Protein AF-A0A3D8Q4V3-F1 (afdb_monomer_lite)

Organism: NCBI:txid1849047

Radius of gyration: 27.04 Å; chains: 1; bounding box: 77×32×71 Å

Sequence (132 aa):
MSITRRSSTAEVRKALVLKTGSPKWEESRWWNEFRALRRKLLSKENISPRPSETEKAALEEIFKAWVDGSDEWWAQGSWTAEPGLIDWHITQYLRGRKSVATTCVQNGESPPADKSQSPESPRPTYYDPIRE

Structure (mmCIF, N/CA/C/O backbone):
data_AF-A0A3D8Q4V3-F1
#
_entry.id   AF-A0A3D8Q4V3-F1
#
loop_
_atom_site.group_PDB
_atom_site.id
_atom_site.type_symbol
_atom_site.label_atom_id
_atom_site.label_alt_id
_atom_site.label_comp_id
_atom_site.label_asym_id
_atom_site.label_entity_id
_atom_site.label_seq_id
_atom_site.pdbx_PDB_ins_code
_atom_site.Cartn_x
_atom_site.Cartn_y
_atom_site.Cartn_z
_atom_site.occupancy
_atom_site.B_iso_or_equiv
_atom_site.auth_seq_id
_atom_site.auth_comp_id
_atom_site.auth_asym_id
_atom_site.auth_atom_id
_atom_site.pdbx_PDB_model_num
ATOM 1 N N . MET A 1 1 ? -5.940 15.879 6.205 1.00 65.00 1 MET A N 1
ATOM 2 C CA . MET A 1 1 ? -4.522 15.489 6.363 1.00 65.00 1 MET A CA 1
ATOM 3 C C . MET A 1 1 ? -4.037 15.016 5.013 1.00 65.00 1 MET A C 1
ATOM 5 O O . MET A 1 1 ? -4.742 14.216 4.421 1.00 65.00 1 MET A O 1
ATOM 9 N N . SER A 1 2 ? -2.904 15.523 4.533 1.00 81.75 2 SER A N 1
ATOM 10 C CA . SER A 1 2 ? -2.323 15.090 3.258 1.00 81.75 2 SER A CA 1
ATOM 11 C C . SER A 1 2 ? -1.141 14.173 3.544 1.00 81.75 2 SER A C 1
ATOM 13 O O . SER A 1 2 ? -0.192 14.595 4.210 1.00 81.75 2 SER A O 1
ATOM 15 N N . ILE A 1 3 ? -1.195 12.926 3.078 1.00 91.75 3 ILE A N 1
ATOM 16 C CA . ILE A 1 3 ? -0.075 11.992 3.228 1.00 91.75 3 ILE A CA 1
ATOM 17 C C . ILE A 1 3 ? 0.988 12.262 2.162 1.00 91.75 3 ILE A C 1
ATOM 19 O O . ILE A 1 3 ? 0.690 12.458 0.987 1.00 91.75 3 ILE A O 1
ATOM 23 N N . THR A 1 4 ? 2.253 12.261 2.580 1.00 90.00 4 THR A N 1
ATOM 24 C CA . THR A 1 4 ? 3.411 12.432 1.693 1.00 90.00 4 THR A CA 1
ATOM 25 C C . THR A 1 4 ? 4.404 11.294 1.893 1.00 90.00 4 THR A C 1
ATOM 27 O O . THR A 1 4 ? 4.392 10.622 2.921 1.00 90.00 4 THR A O 1
ATOM 30 N N . ARG A 1 5 ? 5.371 11.131 0.980 1.00 86.44 5 ARG A N 1
ATOM 31 C CA . ARG A 1 5 ? 6.462 10.131 1.085 1.00 86.44 5 ARG A CA 1
ATOM 32 C C . ARG A 1 5 ? 7.291 10.199 2.377 1.00 86.44 5 ARG A C 1
ATOM 34 O O . ARG A 1 5 ? 8.053 9.270 2.662 1.00 86.44 5 ARG A O 1
ATOM 41 N N . ARG A 1 6 ? 7.233 11.319 3.106 1.00 87.94 6 ARG A N 1
ATOM 42 C CA . ARG A 1 6 ? 7.970 11.541 4.361 1.00 87.94 6 ARG A CA 1
ATOM 43 C C . ARG A 1 6 ? 7.112 11.345 5.608 1.00 87.94 6 ARG A C 1
ATOM 45 O O . ARG A 1 6 ? 7.681 11.326 6.693 1.00 87.94 6 ARG A O 1
ATOM 52 N N . SER A 1 7 ? 5.801 11.165 5.456 1.00 91.94 7 SER A N 1
ATOM 53 C CA . SER A 1 7 ? 4.908 10.897 6.579 1.00 91.94 7 SER A CA 1
ATOM 54 C C . SER A 1 7 ? 5.375 9.671 7.362 1.00 91.94 7 SER A C 1
ATOM 56 O O . SER A 1 7 ? 5.867 8.683 6.803 1.00 91.94 7 SER A O 1
ATOM 58 N N . SER A 1 8 ? 5.241 9.745 8.675 1.00 92.88 8 SER A N 1
ATOM 59 C CA . SER A 1 8 ? 5.522 8.647 9.585 1.00 92.88 8 SER A CA 1
ATOM 60 C C . SER A 1 8 ? 4.475 7.541 9.450 1.00 92.88 8 SER A C 1
ATOM 62 O O . SER A 1 8 ? 3.335 7.759 9.037 1.00 92.88 8 SER A O 1
ATOM 64 N N . THR A 1 9 ? 4.844 6.334 9.874 1.00 92.31 9 THR A N 1
ATOM 65 C CA . THR A 1 9 ? 3.902 5.212 9.970 1.00 92.31 9 THR A CA 1
ATOM 66 C C . THR A 1 9 ? 2.697 5.555 10.853 1.00 92.31 9 THR A C 1
ATOM 68 O O . THR A 1 9 ? 1.586 5.147 10.544 1.00 92.31 9 THR A O 1
ATOM 71 N N . ALA A 1 10 ? 2.893 6.317 11.934 1.00 92.62 10 ALA A N 1
ATOM 72 C CA . ALA A 1 10 ? 1.807 6.707 12.831 1.00 92.62 10 ALA A CA 1
ATOM 73 C C . ALA A 1 10 ? 0.803 7.652 12.150 1.00 92.62 10 ALA A C 1
ATOM 75 O O . ALA A 1 10 ? -0.402 7.454 12.281 1.00 92.62 10 ALA A O 1
ATOM 76 N N . GLU A 1 11 ? 1.283 8.636 11.384 1.00 94.00 11 GLU A N 1
ATOM 77 C CA . GLU A 1 11 ? 0.418 9.550 10.623 1.00 94.00 11 GLU A CA 1
ATOM 78 C C . GLU A 1 11 ? -0.391 8.813 9.556 1.00 94.00 11 GLU A C 1
ATOM 80 O O . GLU A 1 11 ? -1.586 9.058 9.414 1.00 94.00 11 GLU A O 1
ATOM 85 N N . VAL A 1 12 ? 0.232 7.866 8.850 1.00 93.31 12 VAL A N 1
ATOM 86 C CA . VAL A 1 12 ? -0.455 7.056 7.834 1.00 93.31 12 VAL A CA 1
ATOM 87 C C . VAL A 1 12 ? -1.531 6.177 8.457 1.00 93.31 12 VAL A C 1
ATOM 89 O O . VAL A 1 12 ? -2.641 6.115 7.938 1.00 93.31 12 VAL A O 1
ATOM 92 N N . ARG A 1 13 ? -1.248 5.545 9.601 1.00 93.06 13 ARG A N 1
ATOM 93 C CA . ARG A 1 13 ? -2.243 4.728 10.313 1.00 93.06 13 ARG A CA 1
ATOM 94 C C . ARG A 1 13 ? -3.437 5.569 10.754 1.00 93.06 13 ARG A C 1
ATOM 96 O O . ARG A 1 13 ? -4.564 5.173 10.487 1.00 93.06 13 ARG A O 1
ATOM 103 N N . LYS A 1 14 ? -3.205 6.762 11.314 1.00 92.75 14 LYS A N 1
ATOM 104 C CA . LYS A 1 14 ? -4.283 7.704 11.662 1.00 92.75 14 LYS A CA 1
ATOM 105 C C . LYS A 1 14 ? -5.096 8.135 10.442 1.00 92.75 14 LYS A C 1
ATOM 107 O O . LYS A 1 14 ? -6.320 8.170 10.510 1.00 92.75 14 LYS A O 1
ATOM 112 N N . ALA A 1 15 ? -4.441 8.431 9.319 1.00 91.62 15 ALA A N 1
ATOM 113 C CA . ALA A 1 15 ? -5.139 8.772 8.082 1.00 91.62 15 ALA A CA 1
ATOM 114 C C . ALA A 1 15 ? -6.007 7.610 7.575 1.00 91.62 15 ALA A C 1
ATOM 116 O O . ALA A 1 15 ? -7.151 7.833 7.187 1.00 91.62 15 ALA A O 1
ATOM 117 N N . LEU A 1 16 ? -5.514 6.372 7.648 1.00 90.94 16 LEU A N 1
ATOM 118 C CA . LEU A 1 16 ? -6.282 5.182 7.282 1.00 90.94 16 LEU A CA 1
ATOM 119 C C . LEU A 1 16 ? -7.482 4.954 8.213 1.00 90.94 16 LEU A C 1
ATOM 121 O O . LEU A 1 16 ? -8.567 4.655 7.717 1.00 90.94 16 LEU A O 1
ATOM 125 N N . VAL A 1 17 ? -7.347 5.165 9.529 1.00 91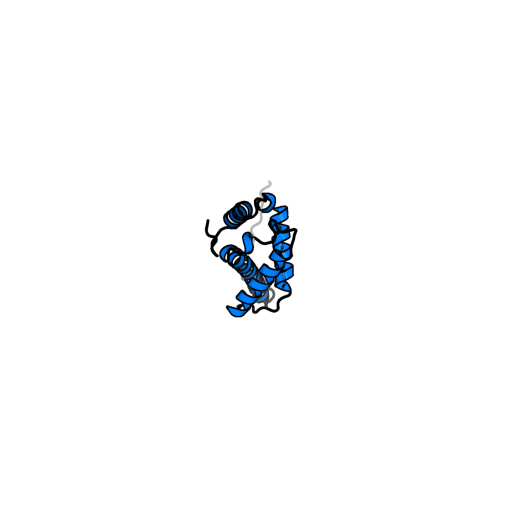.50 17 VAL A N 1
ATOM 126 C CA . VAL A 1 17 ? -8.499 5.139 10.455 1.00 91.50 17 VAL A CA 1
ATOM 127 C C . VAL A 1 17 ? -9.529 6.196 10.061 1.00 91.50 17 VAL A C 1
ATOM 129 O O . VAL A 1 17 ? -10.704 5.874 9.925 1.00 91.50 17 VAL A O 1
ATOM 132 N N . LEU A 1 18 ? -9.099 7.437 9.817 1.00 89.94 18 LEU A N 1
ATOM 133 C CA . LEU A 1 18 ? -10.000 8.530 9.432 1.00 89.94 18 LEU A CA 1
ATOM 134 C C . LEU A 1 18 ? -10.744 8.252 8.120 1.00 89.94 18 LEU A C 1
ATOM 136 O O . LEU A 1 18 ? -11.895 8.654 7.976 1.00 89.94 18 LEU A O 1
ATOM 140 N N . LYS A 1 19 ? -10.096 7.586 7.160 1.00 88.06 19 LYS A N 1
ATOM 141 C CA . LYS A 1 19 ? -10.687 7.281 5.849 1.00 88.06 19 LYS A CA 1
ATOM 142 C C . LYS A 1 19 ? -11.612 6.076 5.872 1.00 88.06 19 LYS A C 1
ATOM 144 O O . LYS A 1 19 ? -12.636 6.082 5.202 1.00 88.06 19 LYS A O 1
ATOM 149 N N . THR A 1 20 ? -11.236 5.044 6.614 1.00 88.00 20 THR A N 1
ATOM 150 C CA . THR A 1 20 ? -11.942 3.757 6.594 1.00 88.00 20 THR A CA 1
ATOM 151 C C . THR A 1 20 ? -12.909 3.588 7.762 1.00 88.00 20 THR A C 1
ATOM 153 O O . THR A 1 20 ? -13.686 2.639 7.773 1.00 88.00 20 THR A O 1
ATOM 156 N N . GLY A 1 21 ? -12.834 4.460 8.772 1.00 88.00 21 GLY A N 1
ATOM 157 C CA . GLY A 1 21 ? -13.558 4.326 10.037 1.00 88.00 21 GLY A CA 1
ATOM 158 C C . GLY A 1 21 ? -13.100 3.139 10.892 1.00 88.00 21 GLY A C 1
ATOM 159 O O . GLY A 1 21 ? -13.694 2.876 11.935 1.00 88.00 21 GLY A O 1
ATOM 160 N N . SER A 1 22 ? -12.067 2.402 10.469 1.00 88.50 22 SER A N 1
ATOM 161 C CA . SER A 1 22 ? -11.656 1.157 11.113 1.00 88.50 22 SER A CA 1
ATOM 162 C C . SER A 1 22 ? -10.464 1.379 12.047 1.00 88.50 22 SER A C 1
ATOM 164 O O . SER A 1 22 ? -9.364 1.662 11.561 1.00 88.50 22 SER A O 1
ATOM 166 N N . PRO A 1 23 ? -10.618 1.187 13.373 1.00 89.44 23 PRO A N 1
ATOM 167 C CA . PRO A 1 23 ? -9.512 1.310 14.327 1.00 89.44 23 PRO A CA 1
ATOM 168 C C . PRO A 1 23 ? -8.470 0.196 14.162 1.00 89.44 23 PRO A C 1
ATOM 170 O O . PRO A 1 23 ? -7.350 0.316 14.653 1.00 89.44 23 PRO A O 1
ATOM 173 N N . LYS A 1 24 ? -8.788 -0.864 13.405 1.00 89.81 24 LYS A N 1
ATOM 174 C CA . LYS A 1 24 ? -7.875 -1.981 13.138 1.00 89.81 24 LYS A CA 1
ATOM 175 C C . LYS A 1 24 ? -6.572 -1.533 12.471 1.00 89.81 24 LYS A C 1
ATOM 177 O O . LYS A 1 24 ? -5.542 -2.175 12.656 1.00 89.81 24 LYS A O 1
ATOM 182 N N . TRP A 1 25 ? -6.564 -0.395 11.772 1.00 89.94 25 TRP A N 1
ATOM 183 C CA . TRP A 1 25 ? -5.330 0.194 11.245 1.00 89.94 25 TRP A CA 1
ATOM 184 C C . TRP A 1 25 ? -4.324 0.599 12.335 1.00 89.94 25 TRP A C 1
ATOM 186 O O . TRP A 1 25 ? -3.118 0.569 12.078 1.00 89.94 25 TRP A O 1
ATOM 196 N N . GLU A 1 26 ? -4.770 0.923 13.551 1.00 90.62 26 GLU A N 1
ATOM 197 C CA . GLU A 1 26 ? -3.918 1.257 14.706 1.00 90.62 26 GLU A CA 1
ATOM 198 C C . GLU A 1 26 ? -3.436 0.030 15.487 1.00 90.62 26 GLU A C 1
ATOM 200 O O . GLU A 1 26 ? -2.432 0.095 16.207 1.00 90.62 26 GLU A O 1
ATOM 205 N N . GLU A 1 27 ? -4.027 -1.137 15.251 1.00 91.81 27 GLU A N 1
ATOM 206 C CA . GLU A 1 27 ? -3.579 -2.390 15.847 1.00 91.81 27 GLU A CA 1
ATOM 207 C C . GLU A 1 27 ? -2.351 -2.944 15.113 1.00 91.81 27 GLU A C 1
ATOM 209 O O . GLU A 1 27 ? -2.334 -3.124 13.891 1.00 91.81 27 GLU A O 1
ATOM 214 N N . SER A 1 28 ? -1.275 -3.209 15.859 1.00 92.69 28 SER A N 1
ATOM 215 C CA . SER A 1 28 ? -0.004 -3.665 15.276 1.00 92.69 28 SER A CA 1
ATOM 216 C C . SER A 1 28 ? -0.132 -4.997 14.538 1.00 92.69 28 SER A C 1
ATOM 218 O O . SER A 1 28 ? 0.553 -5.199 13.540 1.00 92.69 28 SER A O 1
ATOM 220 N N . ARG A 1 29 ? -1.019 -5.891 14.997 1.00 93.12 29 ARG A N 1
ATOM 221 C CA . ARG A 1 29 ? -1.289 -7.188 14.359 1.00 93.12 29 ARG A CA 1
ATOM 222 C C . ARG A 1 29 ? -1.720 -7.001 12.905 1.00 93.12 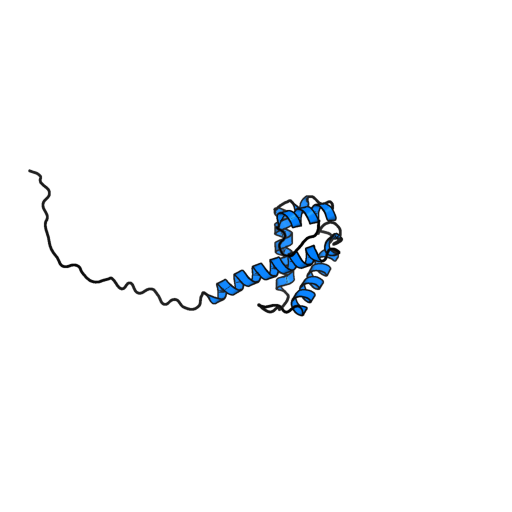29 ARG A C 1
ATOM 224 O O . ARG A 1 29 ? -1.022 -7.446 11.999 1.00 93.12 29 ARG A O 1
ATOM 231 N N . TRP A 1 30 ? -2.819 -6.282 12.706 1.00 91.31 30 TRP A N 1
ATOM 232 C CA . TRP A 1 30 ? -3.405 -6.013 11.398 1.00 91.31 30 TRP A CA 1
ATOM 233 C C . TRP A 1 30 ? -2.468 -5.224 10.489 1.00 91.31 30 TRP A C 1
ATOM 235 O O . TRP A 1 30 ? -2.313 -5.542 9.312 1.00 91.31 30 TRP A O 1
ATOM 245 N N . TRP A 1 31 ? -1.764 -4.240 11.048 1.00 92.31 31 TRP A N 1
ATOM 246 C CA . TRP A 1 31 ? -0.761 -3.486 10.303 1.00 92.31 31 TRP A CA 1
ATOM 247 C C . TRP A 1 31 ? 0.393 -4.363 9.799 1.00 92.31 31 TRP A C 1
ATOM 249 O O . TRP A 1 31 ? 0.851 -4.219 8.661 1.00 92.31 31 TRP A O 1
ATOM 259 N N . ASN A 1 32 ? 0.883 -5.277 10.638 1.00 92.94 32 ASN A N 1
ATOM 260 C CA . ASN A 1 32 ? 1.962 -6.187 10.270 1.00 92.94 32 ASN A CA 1
ATOM 261 C C . ASN A 1 32 ? 1.506 -7.208 9.225 1.00 92.94 32 ASN A C 1
ATOM 263 O O . ASN A 1 32 ? 2.245 -7.464 8.274 1.00 92.94 32 ASN A O 1
ATOM 267 N N . GLU A 1 33 ? 0.292 -7.734 9.368 1.00 93.44 33 GLU A N 1
ATOM 268 C CA . GLU A 1 33 ? -0.325 -8.654 8.413 1.00 93.44 33 GLU A CA 1
ATOM 269 C C . GLU A 1 33 ? -0.492 -8.003 7.036 1.00 93.44 33 GLU A C 1
ATOM 271 O O . GLU A 1 33 ? 0.026 -8.512 6.039 1.00 93.44 33 GLU A O 1
ATOM 276 N N . PHE A 1 34 ? -1.063 -6.797 6.999 1.00 92.56 34 PHE A N 1
ATOM 277 C CA . PHE A 1 34 ? -1.161 -5.988 5.788 1.00 92.56 34 PHE A CA 1
ATOM 278 C C . PHE A 1 34 ? 0.208 -5.771 5.128 1.00 92.56 34 PHE A C 1
ATOM 280 O O . PHE A 1 34 ? 0.387 -5.984 3.925 1.00 92.56 34 PHE A O 1
ATOM 287 N N . ARG A 1 35 ? 1.225 -5.381 5.911 1.00 92.31 35 ARG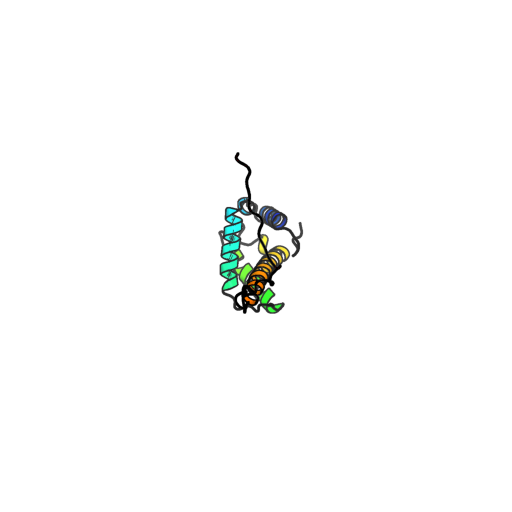 A N 1
ATOM 288 C CA . ARG A 1 35 ? 2.588 -5.168 5.395 1.00 92.31 35 ARG A CA 1
ATOM 289 C C . ARG A 1 35 ? 3.216 -6.444 4.845 1.00 92.31 35 ARG A C 1
ATOM 291 O O . ARG A 1 35 ? 3.955 -6.356 3.859 1.00 92.31 35 ARG A O 1
ATOM 298 N N . ALA A 1 36 ? 2.972 -7.587 5.482 1.00 91.94 36 ALA A N 1
ATOM 299 C CA . ALA A 1 36 ? 3.477 -8.882 5.043 1.00 91.94 36 ALA A CA 1
ATOM 300 C C . AL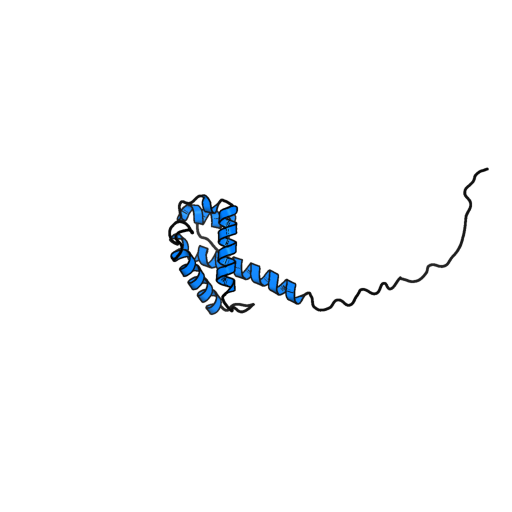A A 1 36 ? 2.833 -9.298 3.715 1.00 91.94 36 ALA A C 1
ATOM 302 O O . ALA A 1 36 ? 3.548 -9.642 2.771 1.00 91.94 36 ALA A O 1
ATOM 303 N N . LEU A 1 37 ? 1.509 -9.175 3.606 1.00 92.50 37 LEU A N 1
ATOM 304 C CA . LEU A 1 37 ? 0.769 -9.510 2.390 1.00 92.50 37 LEU A CA 1
ATOM 305 C C . LEU A 1 37 ? 1.109 -8.569 1.235 1.00 92.50 37 LEU A C 1
ATOM 307 O O . LEU A 1 37 ? 1.432 -9.045 0.148 1.00 92.50 37 LEU A O 1
ATOM 311 N N . ARG A 1 38 ? 1.210 -7.260 1.490 1.00 93.12 38 ARG A N 1
ATOM 312 C CA . ARG A 1 38 ? 1.729 -6.295 0.509 1.00 93.12 38 ARG A CA 1
ATOM 313 C C . ARG A 1 38 ? 3.120 -6.684 0.012 1.00 93.12 38 ARG A C 1
ATOM 315 O O . ARG A 1 38 ? 3.394 -6.612 -1.181 1.00 93.12 38 ARG A O 1
ATOM 322 N N . ARG A 1 39 ? 4.031 -7.069 0.915 1.00 91.69 39 ARG A N 1
ATOM 323 C CA . ARG A 1 39 ? 5.386 -7.486 0.520 1.00 91.69 39 ARG A CA 1
ATOM 324 C C . ARG A 1 39 ? 5.334 -8.723 -0.377 1.00 91.69 39 ARG A C 1
ATOM 326 O O . ARG A 1 39 ? 6.042 -8.734 -1.375 1.00 91.69 39 ARG A O 1
ATOM 333 N N . LYS A 1 40 ? 4.506 -9.714 -0.028 1.00 92.38 40 LYS A N 1
ATOM 334 C CA . LYS A 1 40 ? 4.311 -10.956 -0.792 1.00 92.38 40 LYS A CA 1
ATOM 335 C C . LYS A 1 40 ? 3.679 -10.710 -2.164 1.00 92.38 40 LYS A C 1
ATOM 337 O O . LYS A 1 40 ? 4.030 -11.400 -3.114 1.00 92.38 40 LYS A O 1
ATOM 342 N N . LEU A 1 41 ? 2.753 -9.756 -2.264 1.00 92.88 41 LEU A N 1
ATOM 343 C CA . LEU A 1 41 ? 2.170 -9.320 -3.531 1.00 92.88 41 LEU A CA 1
ATOM 344 C C . LEU A 1 41 ? 3.261 -8.728 -4.427 1.00 92.88 41 LEU A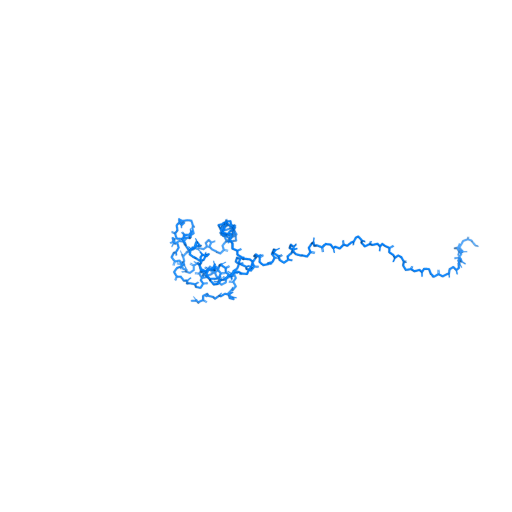 C 1
ATOM 346 O O . LEU A 1 41 ? 3.561 -9.278 -5.479 1.00 92.88 41 LEU A O 1
ATOM 350 N N . LEU A 1 42 ? 3.899 -7.652 -3.963 1.00 91.88 42 LEU A N 1
ATOM 351 C CA . LEU A 1 42 ? 4.828 -6.871 -4.779 1.00 91.88 42 LEU A CA 1
ATOM 352 C C . LEU A 1 42 ? 6.141 -7.609 -5.075 1.00 91.88 42 LEU A C 1
ATOM 354 O O . LEU A 1 42 ? 6.827 -7.265 -6.026 1.00 91.88 42 LEU A O 1
ATOM 358 N N . SER A 1 43 ? 6.517 -8.623 -4.285 1.00 90.00 43 SER A N 1
ATOM 359 C CA . SER A 1 43 ? 7.698 -9.452 -4.571 1.00 90.00 43 SER A CA 1
ATOM 360 C C . SER A 1 43 ? 7.535 -10.378 -5.773 1.00 90.00 43 SER A C 1
ATOM 362 O O . SER A 1 43 ? 8.532 -10.943 -6.211 1.00 90.00 43 SER A O 1
ATOM 364 N N . LYS A 1 44 ? 6.306 -10.590 -6.259 1.00 90.44 44 LYS A N 1
ATOM 365 C CA . LYS A 1 44 ? 6.064 -11.378 -7.475 1.00 90.44 44 LYS A CA 1
ATOM 366 C C . LYS A 1 44 ? 6.468 -10.619 -8.737 1.00 90.44 44 LYS A C 1
ATOM 368 O O . LYS A 1 44 ? 6.769 -11.247 -9.744 1.00 90.44 44 LYS A O 1
ATOM 373 N N . GLU A 1 45 ? 6.503 -9.293 -8.656 1.00 89.56 45 GLU A N 1
ATOM 374 C CA . GLU A 1 45 ? 6.861 -8.436 -9.774 1.00 89.56 45 GLU A CA 1
ATOM 375 C C . GLU A 1 45 ? 8.375 -8.409 -9.979 1.00 89.56 45 GLU A C 1
ATOM 377 O O . GLU A 1 45 ? 9.155 -8.190 -9.044 1.00 89.56 45 GLU A O 1
ATOM 382 N N . ASN A 1 46 ? 8.799 -8.604 -11.227 1.00 84.19 46 ASN A N 1
ATOM 383 C CA . ASN A 1 46 ? 10.205 -8.531 -11.597 1.00 84.19 46 ASN A CA 1
ATOM 384 C C . ASN A 1 46 ? 10.602 -7.070 -11.852 1.00 84.19 46 ASN A C 1
ATOM 386 O O . ASN A 1 46 ? 10.570 -6.588 -12.979 1.00 84.19 46 ASN A O 1
ATOM 390 N N . ILE A 1 47 ? 10.931 -6.361 -10.773 1.00 85.94 47 ILE A N 1
ATOM 391 C CA . ILE A 1 47 ? 11.269 -4.931 -10.789 1.00 85.94 47 ILE A CA 1
ATOM 392 C C . ILE A 1 47 ? 12.751 -4.685 -10.506 1.00 85.94 47 ILE A C 1
ATOM 394 O O . ILE A 1 47 ? 13.332 -5.265 -9.574 1.00 85.94 47 ILE A O 1
ATOM 398 N N . SER A 1 48 ? 13.336 -3.737 -11.239 1.00 82.50 48 SER A N 1
ATOM 399 C CA . SER A 1 48 ? 14.730 -3.311 -11.096 1.00 82.50 48 SER A CA 1
ATOM 400 C C . SER A 1 48 ? 15.090 -2.916 -9.647 1.00 82.50 48 SER A C 1
ATOM 402 O O . SER A 1 48 ? 14.240 -2.421 -8.889 1.00 82.50 48 SER A O 1
ATOM 404 N N . PRO A 1 49 ? 16.361 -3.081 -9.222 1.00 78.00 49 PRO A N 1
ATOM 405 C CA . PRO A 1 49 ? 16.869 -2.519 -7.964 1.00 78.00 49 PRO A CA 1
ATOM 406 C C . PRO A 1 49 ? 16.739 -0.989 -7.891 1.00 78.00 49 PRO A C 1
ATOM 408 O O . PRO A 1 49 ? 16.611 -0.410 -6.805 1.00 78.00 49 PRO A O 1
ATOM 411 N N . ARG A 1 50 ? 16.767 -0.326 -9.052 1.00 81.00 50 ARG A N 1
ATOM 412 C CA . ARG A 1 50 ? 16.497 1.104 -9.227 1.00 81.00 50 ARG A CA 1
ATOM 413 C C . ARG A 1 50 ? 15.280 1.236 -10.144 1.00 81.00 50 ARG A C 1
ATOM 415 O O . ARG A 1 50 ? 15.472 1.394 -11.346 1.00 81.00 50 ARG A O 1
ATOM 422 N N . PRO A 1 51 ? 14.060 1.119 -9.596 1.00 85.56 51 PRO A N 1
ATOM 423 C CA . PRO A 1 51 ? 12.859 1.153 -10.410 1.00 85.56 51 PRO A CA 1
ATOM 424 C C . PRO A 1 51 ? 12.711 2.523 -11.073 1.00 85.56 51 PRO A C 1
ATOM 426 O O . PRO A 1 51 ? 12.863 3.560 -10.416 1.00 85.56 51 PRO A O 1
ATOM 429 N N . SER A 1 52 ? 12.422 2.497 -12.366 1.00 89.38 52 SER A N 1
ATOM 430 C CA . SER A 1 52 ? 11.977 3.637 -13.162 1.00 89.38 52 SER A CA 1
ATOM 431 C C . SER A 1 52 ? 10.621 4.162 -12.679 1.00 89.38 52 SER A C 1
ATOM 433 O O . SER A 1 52 ? 9.915 3.512 -11.901 1.00 89.38 52 SER A O 1
ATOM 435 N N . GLU A 1 53 ? 10.229 5.348 -13.148 1.00 89.31 53 GLU A N 1
ATOM 436 C CA . GLU A 1 53 ? 8.892 5.886 -12.867 1.00 89.31 53 GLU A CA 1
ATOM 437 C C . GLU A 1 53 ? 7.788 4.971 -13.409 1.00 89.31 53 GLU A C 1
ATOM 439 O O . GLU A 1 53 ? 6.785 4.768 -12.730 1.00 89.31 53 GLU A O 1
ATOM 444 N N . THR A 1 54 ? 8.011 4.340 -14.564 1.00 90.56 54 THR A N 1
ATOM 445 C CA . THR A 1 54 ? 7.081 3.375 -15.166 1.00 90.56 54 THR A CA 1
ATOM 446 C C . THR A 1 54 ? 6.925 2.117 -14.313 1.00 90.56 54 THR A C 1
ATOM 448 O O . THR A 1 54 ? 5.804 1.707 -14.029 1.00 90.56 54 THR A O 1
ATOM 451 N N . GLU A 1 55 ? 8.027 1.529 -13.833 1.00 90.19 55 GLU A N 1
ATOM 452 C CA . GLU A 1 55 ? 7.961 0.374 -12.921 1.00 90.19 55 GLU A CA 1
ATOM 453 C C . GLU A 1 55 ? 7.278 0.742 -11.600 1.00 90.19 55 GLU A C 1
ATOM 455 O O . GLU A 1 55 ? 6.532 -0.055 -11.035 1.00 90.19 55 GLU A O 1
ATOM 460 N N . LYS A 1 56 ? 7.505 1.961 -11.098 1.00 91.31 56 LYS A N 1
ATOM 461 C CA . LYS A 1 56 ? 6.828 2.450 -9.896 1.00 91.31 56 LYS A CA 1
ATOM 462 C C . LYS A 1 56 ? 5.322 2.588 -10.121 1.00 91.31 56 LYS A C 1
ATOM 464 O O . LYS A 1 56 ? 4.568 2.131 -9.269 1.00 91.31 56 LYS A O 1
ATOM 469 N N . ALA A 1 57 ? 4.902 3.168 -11.243 1.00 91.44 57 ALA A N 1
ATOM 470 C CA . ALA A 1 57 ? 3.491 3.307 -11.598 1.00 91.44 57 ALA A CA 1
ATOM 471 C C . ALA A 1 57 ? 2.802 1.937 -11.722 1.00 91.44 57 ALA A C 1
ATOM 473 O O . ALA A 1 57 ? 1.736 1.742 -11.146 1.00 91.44 57 ALA A O 1
ATOM 474 N N . ALA A 1 58 ? 3.457 0.953 -12.346 1.00 92.56 58 ALA A N 1
ATOM 475 C CA . ALA A 1 58 ? 2.930 -0.411 -12.426 1.00 92.56 58 ALA A CA 1
ATOM 476 C C . ALA A 1 58 ? 2.710 -1.036 -11.032 1.00 92.56 58 ALA A C 1
ATOM 478 O O . ALA A 1 58 ? 1.674 -1.645 -10.771 1.00 92.56 58 ALA A O 1
ATOM 479 N N . LEU A 1 59 ? 3.644 -0.838 -10.090 1.00 93.25 59 LEU A N 1
ATOM 480 C CA . LEU A 1 59 ? 3.466 -1.305 -8.708 1.00 93.25 59 LEU A CA 1
ATOM 481 C C . LEU A 1 59 ? 2.309 -0.598 -7.993 1.00 93.25 59 LEU A C 1
ATOM 483 O O . LEU A 1 59 ? 1.642 -1.223 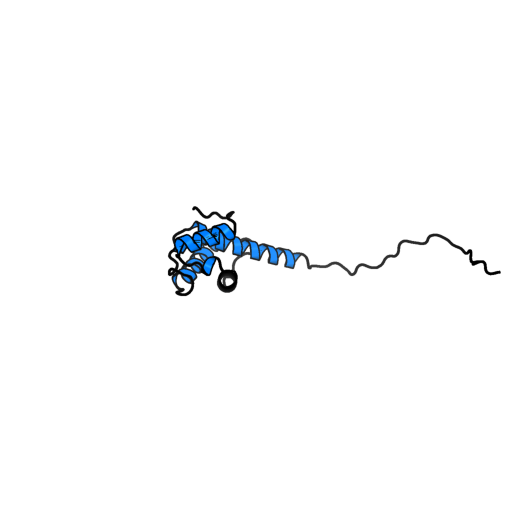-7.168 1.00 93.25 59 LEU A O 1
ATOM 487 N N . GLU A 1 60 ? 2.092 0.690 -8.265 1.00 93.38 60 GLU A N 1
ATOM 488 C CA . GLU A 1 60 ? 0.967 1.451 -7.711 1.00 93.38 60 GLU A CA 1
ATOM 489 C C . GLU A 1 60 ? -0.371 0.900 -8.209 1.00 93.38 60 GLU A C 1
ATOM 491 O O . GLU A 1 60 ? -1.268 0.685 -7.394 1.00 93.38 60 GLU A O 1
ATOM 496 N N . GLU A 1 61 ? -0.485 0.593 -9.503 1.00 93.19 61 GLU A N 1
ATOM 497 C CA . GLU A 1 61 ? -1.685 -0.010 -10.096 1.00 93.19 61 GLU A CA 1
ATOM 498 C C . GLU A 1 61 ? -1.966 -1.409 -9.541 1.00 93.19 61 GLU A C 1
ATOM 500 O O . GLU A 1 61 ? -3.090 -1.691 -9.121 1.00 93.19 61 GLU A O 1
ATOM 505 N N . ILE A 1 62 ? -0.944 -2.265 -9.450 1.00 93.50 62 ILE A N 1
ATOM 506 C CA . ILE A 1 62 ? -1.071 -3.619 -8.885 1.00 93.50 62 ILE A CA 1
ATOM 507 C C . ILE A 1 62 ? -1.487 -3.556 -7.414 1.00 93.50 62 ILE A C 1
ATOM 509 O O . ILE A 1 62 ? -2.368 -4.294 -6.969 1.00 93.50 62 ILE A O 1
ATOM 513 N N . PHE A 1 63 ? -0.857 -2.670 -6.642 1.00 92.62 63 PHE A N 1
ATOM 514 C CA . PHE A 1 63 ? -1.194 -2.488 -5.236 1.00 92.62 63 PHE A CA 1
ATOM 515 C C . PHE A 1 63 ? -2.614 -1.960 -5.061 1.00 92.62 63 PHE A C 1
ATOM 517 O O . PHE A 1 63 ? -3.342 -2.469 -4.211 1.00 92.62 63 PHE A O 1
ATOM 524 N N . LYS A 1 64 ? -3.015 -0.978 -5.872 1.00 91.81 64 LYS A N 1
ATOM 525 C CA . LYS A 1 64 ? -4.370 -0.433 -5.864 1.00 91.81 64 LYS A CA 1
ATOM 526 C C . LYS A 1 64 ? -5.398 -1.515 -6.185 1.00 91.81 64 LYS A C 1
ATOM 528 O O . LYS A 1 64 ? -6.303 -1.719 -5.388 1.00 91.81 64 LYS A O 1
ATOM 533 N N . ALA A 1 65 ? -5.205 -2.267 -7.267 1.00 90.75 65 ALA A N 1
ATOM 534 C CA . ALA A 1 65 ? -6.102 -3.355 -7.655 1.00 90.75 65 ALA A CA 1
ATOM 535 C C . ALA A 1 65 ? -6.231 -4.431 -6.562 1.00 90.75 65 ALA A C 1
ATOM 537 O O . ALA A 1 65 ? -7.320 -4.945 -6.321 1.00 90.75 65 ALA A O 1
ATOM 538 N N . TRP A 1 66 ? -5.136 -4.755 -5.864 1.00 90.81 66 TRP A N 1
ATOM 539 C CA . TRP A 1 66 ? -5.168 -5.699 -4.744 1.00 90.81 66 TRP A CA 1
ATOM 540 C C . TRP A 1 66 ? -5.969 -5.186 -3.543 1.00 90.81 66 TRP A C 1
ATOM 542 O O . TRP A 1 66 ? -6.679 -5.965 -2.911 1.00 90.81 66 TRP A O 1
ATOM 552 N N . VAL A 1 67 ? -5.847 -3.899 -3.212 1.00 90.12 67 VAL A N 1
ATOM 553 C CA . VAL A 1 67 ? -6.612 -3.301 -2.112 1.00 90.12 67 VAL A CA 1
ATOM 554 C C . VAL A 1 67 ? -8.086 -3.157 -2.493 1.00 90.12 67 VAL A C 1
ATOM 556 O O . VAL A 1 67 ? -8.941 -3.527 -1.696 1.00 90.12 67 VAL A O 1
ATOM 559 N N . ASP A 1 68 ? -8.379 -2.665 -3.697 1.00 87.00 68 ASP A N 1
ATOM 560 C CA . ASP A 1 68 ? -9.748 -2.475 -4.192 1.00 87.00 68 ASP A CA 1
ATOM 561 C C . ASP A 1 68 ? -10.485 -3.822 -4.330 1.00 87.00 68 ASP A C 1
ATOM 563 O O . ASP A 1 68 ? -11.689 -3.901 -4.106 1.00 87.00 68 ASP A O 1
ATOM 567 N N . GLY A 1 69 ? -9.762 -4.902 -4.650 1.00 84.75 69 GLY A N 1
ATOM 568 C CA . GLY A 1 69 ? -10.294 -6.266 -4.718 1.00 84.75 69 GLY A CA 1
ATOM 569 C C . GLY A 1 69 ? -10.352 -7.013 -3.380 1.00 84.75 69 GLY A C 1
ATOM 570 O O . GLY A 1 69 ? -10.663 -8.203 -3.375 1.00 84.75 69 GLY A O 1
ATOM 571 N N . SER A 1 70 ? -10.011 -6.372 -2.258 1.00 83.69 70 SER A N 1
ATOM 572 C CA . SER A 1 70 ? -10.017 -7.000 -0.935 1.00 83.69 70 SER A CA 1
ATOM 573 C C . SER A 1 70 ? -11.144 -6.460 -0.061 1.00 83.69 70 SER A C 1
ATOM 575 O O . SER A 1 70 ? -11.187 -5.276 0.265 1.00 83.69 70 SER A O 1
ATOM 577 N N . ASP A 1 71 ? -11.997 -7.363 0.422 1.00 74.00 71 ASP A N 1
ATOM 578 C CA . ASP A 1 71 ? -12.997 -7.041 1.447 1.00 74.00 71 ASP A CA 1
ATOM 579 C C . ASP A 1 71 ? -12.387 -6.936 2.861 1.00 74.00 71 ASP A C 1
ATOM 581 O O . ASP A 1 71 ? -13.006 -6.400 3.782 1.00 74.00 71 ASP A O 1
ATOM 585 N N . GLU A 1 72 ? -11.158 -7.433 3.051 1.00 75.69 72 GLU A N 1
ATOM 586 C CA . GLU A 1 72 ? -10.466 -7.449 4.347 1.00 75.69 72 GLU A CA 1
ATOM 587 C C . GLU A 1 72 ? -9.805 -6.106 4.675 1.00 75.69 72 GLU A C 1
ATOM 589 O O . GLU A 1 72 ? -9.769 -5.693 5.840 1.00 75.69 72 GLU A O 1
ATOM 594 N N . TRP A 1 73 ? -9.300 -5.398 3.661 1.00 78.25 73 TRP A N 1
ATOM 595 C CA . TRP A 1 73 ? -8.663 -4.095 3.841 1.00 78.25 73 TRP A CA 1
ATOM 596 C C . TRP A 1 73 ? -9.725 -3.004 3.869 1.00 78.25 73 TRP A C 1
ATOM 598 O O . TRP A 1 73 ? -10.127 -2.462 2.843 1.00 78.25 73 TRP A O 1
ATOM 608 N N . TRP A 1 74 ? -10.185 -2.736 5.095 1.00 73.00 74 TRP A N 1
ATOM 609 C CA . TRP A 1 74 ? -11.362 -1.944 5.454 1.00 73.00 74 TRP A CA 1
ATOM 610 C C . TRP A 1 74 ? -11.692 -0.789 4.508 1.00 73.00 74 TRP A C 1
ATOM 612 O O . TRP A 1 74 ? -10.832 0.006 4.128 1.00 73.00 74 TRP A O 1
ATOM 622 N N . ALA A 1 75 ? -12.994 -0.688 4.226 1.00 64.50 75 ALA A N 1
ATOM 623 C CA . ALA A 1 75 ? -13.630 0.247 3.306 1.00 64.50 75 ALA A CA 1
ATOM 624 C C . ALA A 1 75 ? -13.367 -0.002 1.806 1.00 64.50 75 ALA A C 1
ATOM 626 O O . ALA A 1 75 ? -13.385 0.965 1.051 1.00 64.50 75 ALA A O 1
ATOM 627 N N . GLN A 1 76 ? -13.162 -1.261 1.379 1.00 68.50 76 GLN A N 1
ATOM 628 C CA . GLN A 1 76 ? -13.108 -1.685 -0.040 1.00 68.50 76 GLN A CA 1
ATOM 629 C C . GLN A 1 76 ? -12.184 -0.809 -0.900 1.00 68.50 76 GLN A C 1
ATOM 631 O O . GLN A 1 76 ? -12.538 -0.367 -1.990 1.00 68.50 76 GLN A O 1
ATOM 636 N N . GLY A 1 77 ? -11.024 -0.449 -0.350 1.00 68.62 77 GLY A N 1
ATOM 637 C CA . GLY A 1 77 ? -10.079 0.422 -1.043 1.00 68.62 77 GLY A CA 1
ATOM 638 C C . GLY A 1 77 ? -10.519 1.875 -1.233 1.00 68.62 77 GLY A C 1
ATOM 639 O O . GLY A 1 77 ? -9.852 2.614 -1.938 1.00 68.62 77 GLY A O 1
ATOM 640 N N . SER A 1 78 ? -11.539 2.383 -0.539 1.00 78.75 78 SER A N 1
ATOM 641 C CA . SER A 1 78 ? -11.918 3.811 -0.606 1.00 78.75 78 SER A CA 1
ATOM 642 C C . SER A 1 78 ? -10.761 4.778 -0.296 1.00 78.75 78 SER A C 1
ATOM 644 O O . SER A 1 78 ? -10.727 5.911 -0.779 1.00 78.75 78 SER A O 1
ATOM 646 N N . TRP A 1 79 ? -9.772 4.329 0.479 1.00 85.62 79 TRP A N 1
ATOM 647 C CA . TRP A 1 79 ? -8.563 5.083 0.798 1.00 85.62 79 TRP A CA 1
ATOM 648 C C . TRP A 1 79 ? -7.510 5.068 -0.326 1.00 85.62 79 TRP A C 1
ATOM 650 O O . TRP A 1 79 ? -6.626 5.926 -0.330 1.00 85.62 79 TRP A O 1
ATOM 660 N N . THR A 1 80 ? -7.606 4.164 -1.306 1.00 85.00 80 THR A N 1
ATOM 661 C CA . THR A 1 80 ? -6.730 4.122 -2.494 1.00 85.00 80 THR A CA 1
ATOM 662 C C . THR A 1 80 ? -7.012 5.274 -3.460 1.00 85.00 80 THR A C 1
ATOM 664 O O . THR A 1 80 ? -6.170 5.617 -4.288 1.00 85.00 80 THR A O 1
ATOM 667 N N . ALA A 1 81 ? -8.159 5.947 -3.322 1.00 83.31 81 ALA A N 1
ATOM 668 C CA . ALA A 1 81 ? -8.444 7.189 -4.034 1.00 83.31 81 ALA A CA 1
ATOM 669 C C . ALA A 1 81 ? -7.476 8.328 -3.653 1.00 83.31 81 ALA A C 1
ATOM 671 O O . ALA A 1 81 ? -7.346 9.295 -4.401 1.00 83.31 81 ALA A O 1
ATOM 672 N N . GLU A 1 82 ? -6.787 8.231 -2.508 1.00 86.06 82 GLU A N 1
ATOM 673 C CA . GLU A 1 82 ? -5.759 9.192 -2.117 1.00 86.06 82 GLU A CA 1
ATOM 674 C C . GLU A 1 82 ? -4.382 8.754 -2.653 1.00 86.06 82 GLU A C 1
ATOM 676 O O . GLU A 1 82 ? -3.765 7.835 -2.100 1.00 86.06 82 GLU A O 1
ATOM 681 N N . PRO A 1 83 ? -3.833 9.433 -3.680 1.00 84.31 83 PRO A N 1
ATOM 682 C CA . PRO A 1 83 ? -2.571 9.022 -4.298 1.00 84.31 83 PRO A CA 1
ATOM 683 C C . PRO A 1 83 ? -1.397 9.056 -3.309 1.00 84.31 83 PRO A C 1
ATOM 685 O O . PRO A 1 83 ? -0.470 8.257 -3.417 1.00 84.31 83 PRO A O 1
ATOM 688 N N . GLY A 1 84 ? -1.454 9.926 -2.292 1.00 89.69 84 GLY A N 1
ATOM 689 C CA . GLY A 1 84 ? -0.434 10.017 -1.245 1.00 89.69 84 GLY A CA 1
ATOM 690 C C . GLY A 1 84 ? -0.297 8.745 -0.402 1.00 89.69 84 GLY A C 1
ATOM 691 O O . GLY A 1 84 ? 0.820 8.379 -0.031 1.00 89.69 84 GLY A O 1
ATOM 692 N N . LEU A 1 85 ? -1.400 8.034 -0.135 1.00 91.31 85 LEU A N 1
ATOM 693 C CA . LEU A 1 85 ? -1.378 6.782 0.630 1.00 91.31 85 LEU A CA 1
ATOM 694 C C . LEU A 1 85 ? -0.736 5.651 -0.179 1.00 91.31 85 LEU A C 1
ATOM 696 O O . LEU A 1 85 ? 0.149 4.954 0.329 1.00 91.31 85 LEU A O 1
ATOM 700 N N . ILE A 1 86 ? -1.125 5.509 -1.448 1.00 92.69 86 ILE A N 1
ATOM 701 C CA . ILE A 1 86 ? -0.530 4.531 -2.369 1.00 92.69 86 ILE A CA 1
ATOM 702 C C . ILE A 1 86 ? 0.975 4.792 -2.521 1.00 92.69 86 ILE A C 1
ATOM 704 O O . ILE A 1 86 ? 1.793 3.903 -2.256 1.00 92.69 86 ILE A O 1
ATOM 708 N N . ASP A 1 87 ? 1.346 6.025 -2.874 1.00 92.75 87 ASP A N 1
ATOM 709 C CA . ASP A 1 87 ? 2.737 6.430 -3.096 1.00 92.75 87 ASP A CA 1
ATOM 710 C C . ASP A 1 87 ? 3.601 6.192 -1.850 1.00 92.75 87 ASP A C 1
ATOM 712 O O . ASP A 1 87 ? 4.733 5.696 -1.940 1.00 92.75 87 ASP A O 1
ATOM 716 N N . TRP A 1 88 ? 3.060 6.471 -0.658 1.00 94.81 88 TRP A N 1
ATOM 717 C CA . TRP A 1 88 ? 3.739 6.164 0.596 1.00 94.81 88 TRP A CA 1
ATOM 718 C C . TRP A 1 88 ? 3.994 4.664 0.745 1.00 94.81 88 TRP A C 1
ATOM 720 O O . TRP A 1 88 ? 5.129 4.257 1.021 1.00 94.81 88 TRP A O 1
ATOM 730 N N . HIS A 1 89 ? 2.982 3.820 0.529 1.00 93.81 89 HIS A N 1
ATOM 731 C CA . HIS A 1 89 ? 3.133 2.376 0.674 1.00 93.81 89 HIS A CA 1
ATOM 732 C C . HIS A 1 89 ? 4.171 1.803 -0.300 1.00 93.81 89 HIS A C 1
ATOM 734 O O . HIS A 1 89 ? 5.045 1.044 0.146 1.00 93.81 89 HIS A O 1
ATOM 740 N N . ILE A 1 90 ? 4.135 2.197 -1.574 1.00 94.06 90 ILE A N 1
ATOM 741 C CA . ILE A 1 90 ? 5.122 1.764 -2.573 1.00 94.06 90 ILE A CA 1
ATOM 742 C C . ILE A 1 90 ? 6.520 2.271 -2.212 1.00 94.06 90 ILE A C 1
ATOM 744 O O . ILE A 1 90 ? 7.477 1.492 -2.186 1.00 94.06 90 ILE A O 1
ATOM 748 N N . THR A 1 91 ? 6.649 3.534 -1.803 1.00 92.31 91 THR A N 1
ATOM 749 C CA . THR A 1 91 ? 7.932 4.102 -1.364 1.00 92.31 91 THR A CA 1
ATOM 750 C C . THR A 1 91 ? 8.527 3.323 -0.186 1.00 92.31 91 THR A C 1
ATOM 752 O O . THR A 1 91 ? 9.717 2.996 -0.203 1.00 92.31 91 THR A O 1
ATOM 755 N N . GLN A 1 92 ? 7.727 2.974 0.827 1.00 92.75 92 GLN A N 1
ATOM 756 C CA . GLN A 1 92 ? 8.210 2.187 1.970 1.00 92.75 92 GLN A CA 1
ATOM 757 C C . GLN A 1 92 ? 8.621 0.766 1.576 1.00 92.75 92 GLN A C 1
ATOM 759 O O . GLN A 1 92 ? 9.572 0.218 2.135 1.00 92.75 92 GLN A O 1
ATOM 764 N N . TYR A 1 93 ? 7.918 0.153 0.623 1.00 91.75 93 TYR A N 1
ATOM 765 C CA . TYR A 1 93 ? 8.302 -1.152 0.092 1.00 91.75 93 TYR A CA 1
ATOM 766 C C . TYR A 1 93 ? 9.664 -1.085 -0.620 1.00 91.75 93 TYR A C 1
ATOM 768 O O . TYR A 1 93 ? 10.568 -1.856 -0.291 1.00 91.75 93 TYR A O 1
ATOM 776 N N . LEU A 1 94 ? 9.852 -0.106 -1.509 1.00 90.75 94 LEU A N 1
ATOM 777 C CA . LEU A 1 94 ? 11.104 0.085 -2.247 1.00 90.75 94 LEU A CA 1
ATOM 778 C C . LEU A 1 94 ? 12.289 0.430 -1.333 1.00 90.75 94 LEU A C 1
ATOM 780 O O . LEU A 1 94 ? 13.394 -0.071 -1.548 1.00 90.75 94 LEU A O 1
ATOM 784 N N . ARG A 1 95 ? 12.076 1.230 -0.278 1.00 87.62 95 ARG A N 1
ATOM 785 C CA . ARG A 1 95 ? 13.104 1.491 0.750 1.00 87.62 95 ARG A CA 1
ATOM 786 C C . ARG A 1 95 ? 13.543 0.205 1.452 1.00 87.62 95 ARG A C 1
ATOM 788 O O . ARG A 1 95 ? 14.739 -0.014 1.619 1.00 87.62 95 ARG A O 1
ATOM 795 N N . GLY A 1 96 ? 12.590 -0.662 1.798 1.00 83.88 96 GLY A N 1
ATOM 796 C CA . GLY A 1 96 ? 12.880 -1.968 2.391 1.00 83.88 96 GLY A CA 1
ATOM 797 C C . GLY A 1 96 ? 13.696 -2.881 1.470 1.00 83.88 96 GLY A C 1
ATOM 798 O O . GLY A 1 96 ? 14.605 -3.553 1.947 1.00 83.88 96 GLY A O 1
ATOM 799 N N . ARG A 1 97 ? 13.435 -2.865 0.152 1.00 81.25 97 ARG A N 1
ATOM 800 C CA . ARG A 1 97 ? 14.220 -3.638 -0.834 1.00 81.25 97 ARG A CA 1
ATOM 801 C C . ARG A 1 97 ? 15.665 -3.158 -0.946 1.00 81.25 97 ARG A C 1
ATOM 803 O O . ARG A 1 97 ? 16.569 -3.986 -0.978 1.00 81.25 97 ARG A O 1
ATOM 810 N N . LYS A 1 98 ? 15.890 -1.837 -0.978 1.00 67.69 98 LYS A N 1
ATOM 811 C CA . LYS A 1 98 ? 17.244 -1.260 -1.063 1.00 67.69 98 LYS A CA 1
ATOM 812 C C . LYS A 1 98 ? 18.123 -1.697 0.108 1.00 67.69 98 LYS A C 1
ATOM 814 O O . LYS A 1 98 ? 19.276 -2.032 -0.112 1.00 67.69 98 LYS A O 1
ATOM 819 N N . SER A 1 99 ? 17.565 -1.762 1.320 1.00 61.03 99 SER A N 1
ATOM 820 C CA . SER A 1 99 ? 18.299 -2.254 2.493 1.00 61.03 99 SER A CA 1
ATOM 821 C C . SER A 1 99 ? 18.791 -3.690 2.309 1.00 61.03 99 SER A C 1
ATOM 823 O O . SER A 1 99 ? 19.922 -3.982 2.667 1.00 61.03 99 SER A O 1
ATOM 825 N N . VAL A 1 100 ? 17.968 -4.571 1.735 1.00 57.00 100 VAL A N 1
ATOM 826 C CA . VAL A 1 100 ? 18.332 -5.982 1.525 1.00 57.00 100 VAL A CA 1
ATOM 827 C C . VAL A 1 100 ? 19.364 -6.122 0.405 1.00 57.00 100 VAL A C 1
ATOM 829 O O . VAL A 1 100 ? 20.351 -6.829 0.571 1.00 57.00 100 VAL A O 1
ATOM 832 N N . ALA A 1 101 ? 19.189 -5.399 -0.706 1.00 54.81 101 ALA A N 1
ATOM 833 C CA . ALA A 1 101 ? 20.137 -5.422 -1.819 1.00 54.81 101 ALA A CA 1
ATOM 834 C C . ALA A 1 101 ? 21.532 -4.915 -1.411 1.00 54.81 101 ALA A C 1
ATOM 836 O O . ALA A 1 101 ? 22.533 -5.510 -1.799 1.00 54.81 101 ALA A O 1
ATOM 837 N N . THR A 1 102 ? 21.612 -3.862 -0.590 1.00 51.72 102 THR A N 1
ATOM 838 C CA . THR A 1 102 ? 22.894 -3.347 -0.085 1.00 51.72 102 THR A CA 1
ATOM 839 C C . THR A 1 102 ? 23.595 -4.349 0.837 1.00 51.72 102 THR A C 1
ATOM 841 O O . THR A 1 102 ? 24.814 -4.478 0.770 1.00 51.72 102 THR A O 1
ATOM 844 N N . THR A 1 103 ? 22.852 -5.107 1.650 1.00 46.50 103 THR A N 1
ATOM 845 C CA . THR A 1 103 ? 23.434 -6.141 2.523 1.00 46.50 103 THR A CA 1
ATOM 846 C C . THR A 1 103 ? 23.967 -7.343 1.734 1.00 46.50 103 THR A C 1
ATOM 848 O O . THR A 1 103 ? 24.988 -7.908 2.113 1.00 46.50 103 THR A O 1
ATOM 851 N N . CYS A 1 104 ? 23.349 -7.713 0.608 1.00 39.88 104 CYS A N 1
ATOM 852 C CA . CYS A 1 104 ? 23.830 -8.828 -0.218 1.00 39.88 104 CYS A CA 1
ATOM 853 C C . CYS A 1 104 ? 25.133 -8.521 -0.980 1.00 39.88 104 CYS A C 1
ATOM 855 O O . CYS A 1 104 ? 25.873 -9.446 -1.294 1.00 39.88 104 CYS A O 1
ATOM 857 N N . VAL A 1 105 ? 25.440 -7.249 -1.258 1.00 43.47 105 VAL A N 1
ATOM 858 C CA . VAL A 1 105 ? 26.657 -6.853 -1.997 1.00 43.47 105 VAL A CA 1
ATOM 859 C C . VAL A 1 105 ? 27.888 -6.734 -1.083 1.00 43.47 105 VAL A C 1
ATOM 861 O O . VAL A 1 105 ? 29.012 -6.755 -1.570 1.00 43.47 105 VAL A O 1
ATOM 864 N N . GLN A 1 106 ? 27.715 -6.674 0.242 1.00 42.84 106 GLN A N 1
ATOM 865 C CA . GLN A 1 106 ? 28.839 -6.606 1.190 1.00 42.84 106 GLN A CA 1
ATOM 866 C C . GLN A 1 106 ? 29.360 -7.970 1.664 1.00 42.84 106 GLN A C 1
ATOM 868 O O . GLN A 1 106 ? 30.314 -8.009 2.431 1.00 42.84 106 GLN A O 1
ATOM 873 N N . ASN A 1 107 ? 28.787 -9.082 1.194 1.00 42.16 107 ASN A N 1
ATOM 874 C CA . ASN A 1 107 ? 29.249 -10.429 1.545 1.00 42.16 107 ASN A CA 1
ATOM 875 C C . ASN A 1 107 ? 30.103 -11.072 0.436 1.00 42.16 107 ASN A C 1
ATOM 877 O O . ASN A 1 107 ? 30.067 -12.283 0.228 1.00 42.16 107 ASN A O 1
ATOM 881 N N . GLY A 1 108 ? 30.850 -10.240 -0.292 1.00 39.66 108 GLY A N 1
ATOM 882 C CA . GLY A 1 108 ? 31.969 -10.656 -1.126 1.00 39.66 108 GLY A CA 1
ATOM 883 C C . GLY A 1 108 ? 33.276 -10.414 -0.375 1.00 39.66 108 GLY A C 1
ATOM 884 O O . GLY A 1 108 ? 33.721 -9.278 -0.282 1.00 39.66 108 GLY A O 1
ATOM 885 N N . GLU A 1 109 ? 33.854 -11.498 0.139 1.00 46.19 109 GLU A N 1
ATOM 886 C CA . GLU A 1 109 ? 35.289 -11.656 0.397 1.00 46.19 109 GLU A CA 1
ATOM 887 C C . GLU A 1 109 ? 35.932 -10.716 1.437 1.00 46.19 109 GLU A C 1
ATOM 889 O O . GLU A 1 109 ? 36.551 -9.703 1.129 1.00 46.19 109 GLU A O 1
ATOM 894 N N . SER A 1 110 ? 35.877 -11.120 2.707 1.00 46.19 110 SER A N 1
ATOM 895 C CA . SER A 1 110 ? 36.994 -10.859 3.622 1.00 46.19 110 SER A CA 1
ATOM 896 C C . SER A 1 110 ? 37.803 -12.155 3.730 1.00 46.19 110 SER A C 1
ATOM 898 O O . SER A 1 110 ? 37.226 -13.163 4.152 1.00 46.19 110 SER A O 1
ATOM 900 N N . PRO A 1 111 ? 39.093 -12.191 3.340 1.00 49.59 111 PRO A N 1
ATOM 901 C CA . PRO A 1 111 ? 39.938 -13.344 3.634 1.00 49.59 111 PRO A CA 1
ATOM 902 C C . PRO A 1 111 ? 40.017 -13.538 5.158 1.00 49.59 111 PRO A C 1
ATOM 904 O O . PRO A 1 111 ? 39.843 -12.567 5.906 1.00 49.59 111 PRO A O 1
ATOM 907 N N . PRO A 1 112 ? 40.237 -14.773 5.648 1.00 45.97 112 PRO A N 1
ATOM 908 C CA . PRO A 1 112 ? 40.324 -15.020 7.079 1.00 45.97 112 PRO A CA 1
ATOM 909 C C . PRO A 1 112 ? 41.425 -14.132 7.654 1.00 45.97 112 PRO A C 1
ATOM 911 O O . PRO A 1 112 ? 42.546 -14.129 7.153 1.00 45.97 112 PRO A O 1
ATOM 914 N N . ALA A 1 113 ? 41.075 -13.348 8.675 1.00 50.59 113 ALA A N 1
ATOM 915 C CA . ALA A 1 113 ? 42.016 -12.523 9.410 1.00 50.59 113 ALA A CA 1
ATOM 916 C C . ALA A 1 113 ? 43.093 -13.432 10.011 1.00 50.59 113 ALA A C 1
ATOM 918 O O . ALA A 1 113 ? 42.885 -14.084 11.037 1.00 50.59 113 ALA A O 1
ATOM 919 N N . ASP A 1 114 ? 44.222 -13.494 9.315 1.00 40.66 114 ASP A N 1
ATOM 920 C CA . ASP A 1 114 ? 45.442 -14.115 9.779 1.00 40.66 114 ASP A CA 1
ATOM 921 C C . ASP A 1 114 ? 45.879 -13.378 11.048 1.00 40.66 114 ASP A C 1
ATOM 923 O O . ASP A 1 114 ? 46.048 -12.153 11.067 1.00 40.66 114 ASP A O 1
ATOM 927 N N . LYS A 1 115 ? 45.982 -14.127 12.146 1.00 50.72 115 LYS A N 1
ATOM 928 C CA . LYS A 1 115 ? 46.461 -13.631 13.433 1.00 50.72 115 LYS A CA 1
ATOM 929 C C . LYS A 1 115 ? 47.964 -13.387 13.316 1.00 50.72 115 LYS A C 1
ATOM 931 O O . LYS A 1 115 ? 48.765 -14.162 13.824 1.00 50.72 115 LYS A O 1
ATOM 936 N N . SER A 1 116 ? 48.351 -12.283 12.687 1.00 43.31 116 SER A N 1
ATOM 937 C CA . SER A 1 116 ? 49.726 -11.792 12.742 1.00 43.31 116 SER A CA 1
ATOM 938 C C . SER A 1 116 ? 49.936 -10.989 14.023 1.00 43.31 116 SER A C 1
ATOM 940 O O . SER A 1 116 ? 49.660 -9.796 14.135 1.00 43.31 116 SER A O 1
ATOM 942 N N . GLN A 1 117 ? 50.379 -11.750 15.015 1.00 43.84 117 GLN A N 1
ATOM 943 C CA . GLN A 1 117 ? 50.974 -11.370 16.285 1.00 43.84 117 GLN A CA 1
ATOM 944 C C . GLN A 1 117 ? 52.086 -10.325 16.063 1.00 43.84 117 GLN A C 1
ATOM 946 O O . GLN A 1 117 ? 53.051 -10.577 15.346 1.00 43.84 117 GLN A O 1
ATOM 951 N N . SER A 1 118 ? 51.943 -9.147 16.674 1.00 42.03 118 SER A N 1
ATOM 952 C CA . SER A 1 118 ? 52.986 -8.113 16.712 1.00 42.03 118 SER A CA 1
ATOM 953 C C . SER A 1 118 ? 54.202 -8.613 17.518 1.00 42.03 118 SER A C 1
ATOM 955 O O . SER A 1 118 ? 53.998 -9.295 18.530 1.00 42.03 118 SER A O 1
ATOM 957 N N . PRO A 1 119 ? 55.450 -8.324 17.102 1.00 46.94 119 PRO A N 1
ATOM 958 C CA . PRO A 1 119 ? 56.628 -8.991 17.640 1.00 46.94 119 PRO A CA 1
ATOM 959 C C . PRO A 1 119 ? 57.079 -8.410 18.988 1.00 46.94 119 PRO A C 1
ATOM 961 O O . PRO A 1 119 ? 57.330 -7.219 19.137 1.00 46.94 119 PRO A O 1
ATOM 964 N N . GLU A 1 120 ? 57.178 -9.321 19.953 1.00 41.12 120 GLU A N 1
ATOM 965 C CA . GLU A 1 120 ? 58.326 -9.531 20.842 1.00 41.12 120 GLU A CA 1
ATOM 966 C C . GLU A 1 120 ? 58.940 -8.300 21.546 1.00 41.12 120 GLU A C 1
ATOM 968 O O . GLU A 1 120 ? 59.810 -7.607 21.027 1.00 41.12 120 GLU A O 1
ATOM 973 N N . SER A 1 121 ? 58.554 -8.098 22.811 1.00 48.78 121 SER A N 1
ATOM 974 C CA . SER A 1 121 ? 59.377 -7.380 23.796 1.00 48.78 121 SER A CA 1
ATOM 975 C C . SER A 1 121 ? 60.363 -8.359 24.463 1.00 48.78 121 SER A C 1
ATOM 977 O O . SER A 1 121 ? 59.937 -9.441 24.881 1.00 48.78 121 SER A O 1
ATOM 979 N N . PRO A 1 122 ? 61.662 -8.030 24.592 1.00 53.38 122 PRO A N 1
ATOM 980 C CA . PRO A 1 122 ? 62.661 -8.962 25.110 1.00 53.38 122 PRO A CA 1
ATOM 981 C C . PRO A 1 122 ? 62.679 -9.011 26.655 1.00 53.38 122 PRO A C 1
ATOM 983 O O . PRO A 1 122 ? 62.869 -7.985 27.293 1.00 53.38 122 PRO A O 1
ATOM 986 N N . ARG A 1 123 ? 62.447 -10.226 27.198 1.00 49.62 123 ARG A N 1
ATOM 987 C CA . ARG A 1 123 ? 63.031 -10.972 28.362 1.00 49.62 123 ARG A CA 1
ATOM 988 C C . ARG A 1 123 ? 63.781 -10.217 29.505 1.00 49.62 123 ARG A C 1
ATOM 990 O O . ARG A 1 123 ? 64.355 -9.172 29.246 1.00 49.62 123 ARG A O 1
ATOM 997 N N . PRO A 1 124 ? 64.081 -10.847 30.675 1.00 52.06 124 PRO A N 1
ATOM 998 C CA . PRO A 1 124 ? 63.442 -11.955 31.415 1.00 52.06 124 PRO A CA 1
ATOM 999 C C . PRO A 1 124 ? 63.338 -11.740 32.961 1.00 52.06 124 PRO A C 1
ATOM 1001 O O . PRO A 1 124 ? 64.007 -10.898 33.544 1.00 52.06 124 PRO A O 1
ATOM 1004 N N . THR A 1 125 ? 62.542 -12.605 33.609 1.00 53.72 125 THR A N 1
ATOM 1005 C CA . THR A 1 125 ? 62.651 -13.141 34.995 1.00 53.72 125 THR A CA 1
ATOM 1006 C C . THR A 1 125 ? 62.899 -12.204 36.191 1.00 53.72 125 THR A C 1
ATOM 1008 O O . THR A 1 125 ? 64.031 -11.808 36.449 1.00 53.72 125 THR A O 1
ATOM 1011 N N . TYR A 1 126 ? 61.895 -12.084 37.068 1.00 53.88 126 TYR A N 1
ATOM 1012 C CA . TYR A 1 126 ? 62.122 -12.122 38.519 1.00 53.88 126 TYR A CA 1
ATOM 1013 C C . TYR A 1 126 ? 60.919 -12.768 39.223 1.00 53.88 126 TYR A C 1
ATOM 1015 O O . TYR A 1 126 ? 59.788 -12.302 39.101 1.00 53.88 126 TYR A O 1
ATOM 1023 N N . TYR A 1 127 ? 61.177 -13.879 39.908 1.00 50.81 127 TYR A N 1
ATOM 1024 C CA . TYR A 1 127 ? 60.266 -14.593 40.798 1.00 50.81 127 TYR A CA 1
ATOM 1025 C C . TYR A 1 127 ? 60.828 -14.418 42.208 1.00 50.81 127 TYR A C 1
ATOM 1027 O O . TYR A 1 127 ? 61.989 -14.765 42.387 1.00 50.81 127 TYR A O 1
ATOM 1035 N N . ASP A 1 128 ? 60.039 -13.916 43.165 1.00 52.41 128 ASP A N 1
ATOM 1036 C CA . ASP A 1 128 ? 59.994 -14.478 44.528 1.00 52.41 128 ASP A CA 1
ATOM 1037 C C . ASP A 1 128 ? 58.823 -13.901 45.364 1.00 52.41 128 ASP A C 1
ATOM 1039 O O . ASP A 1 128 ? 58.755 -12.680 45.551 1.00 52.41 128 ASP A O 1
ATOM 1043 N N . PRO A 1 129 ? 57.886 -14.730 45.868 1.00 59.78 129 PRO A N 1
ATOM 1044 C CA . PRO A 1 129 ? 56.907 -14.349 46.879 1.00 59.78 129 PRO A CA 1
ATOM 1045 C C . PRO A 1 129 ? 57.411 -14.694 48.294 1.00 59.78 129 PRO A C 1
ATOM 1047 O O . PRO A 1 129 ? 57.503 -15.859 48.669 1.00 59.78 129 PRO A O 1
ATOM 1050 N N . ILE A 1 130 ? 57.654 -13.673 49.119 1.00 58.16 130 ILE A N 1
ATOM 1051 C CA . ILE A 1 130 ? 58.056 -13.827 50.526 1.00 58.16 130 ILE A CA 1
ATOM 1052 C C . ILE A 1 130 ? 56.975 -14.564 51.350 1.00 58.16 130 ILE A C 1
ATOM 1054 O O . ILE A 1 130 ? 55.910 -14.019 51.656 1.00 58.16 130 ILE A O 1
ATOM 1058 N N . ARG A 1 131 ? 57.317 -15.802 51.722 1.00 39.84 131 ARG A N 1
ATOM 1059 C CA . ARG A 1 131 ? 57.150 -16.508 53.013 1.00 39.84 131 ARG A CA 1
ATOM 1060 C C . ARG A 1 131 ? 58.443 -17.341 53.116 1.00 39.84 131 ARG A C 1
ATOM 1062 O O . ARG A 1 131 ? 58.674 -18.135 52.213 1.00 39.84 131 ARG A O 1
ATOM 1069 N N . GLU A 1 132 ? 59.359 -17.182 54.065 1.00 39.31 132 GLU A N 1
ATOM 1070 C CA . GLU A 1 132 ? 59.321 -16.746 55.471 1.00 39.31 132 GLU A CA 1
ATOM 1071 C C . GLU A 1 132 ? 60.488 -15.807 55.815 1.00 39.31 132 GLU A C 1
ATOM 1073 O O . GLU A 1 132 ? 61.535 -15.886 55.132 1.00 39.31 132 GLU A O 1
#

pLDDT: mean 77.79, std 18.64, range [39.31, 94.81]

Secondary structure (DSSP, 8-state):
----TT--HHHHHHHHHHHH--GGGGSHHHHHHHHHHHHHHHTTS---SS--HHHHHHHHHHHHHHHHT-SSSTTTTGGGG-HHHHHHHHHHHHHHHHHHHHHHHT-S-PPP----PPP-------------

Foldseek 3Di:
DAAALPDDLVVLLVVLCVQQVDNVSVPPVSVVVVLVVLLVQLVVDPADLDHDPVSLVVSLVSSQCVQLPDPSSGPSSSVSVRVNSSSNSSSVSSVVSNVVVVVVVVPPDDDPPDPPDDDDDDDDDDDDDDDD